Protein AF-A0A2S6SRW5-F1 (afdb_monomer)

Structure (mmCIF, N/CA/C/O backbone):
data_AF-A0A2S6SRW5-F1
#
_entry.id   AF-A0A2S6SRW5-F1
#
loop_
_atom_site.group_PDB
_atom_site.id
_atom_site.type_symbol
_atom_site.label_atom_id
_atom_site.label_alt_id
_atom_site.label_comp_id
_atom_site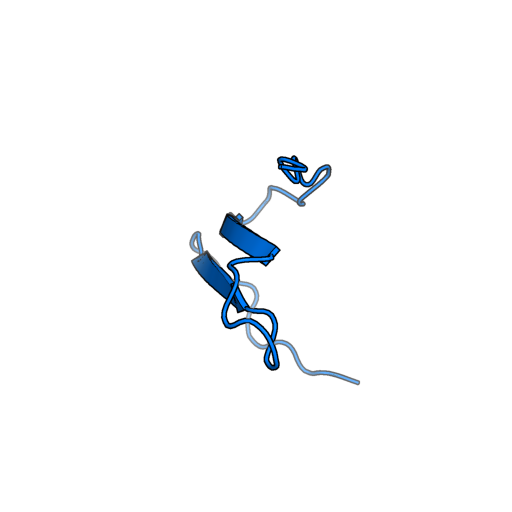.label_asym_id
_atom_site.label_entity_id
_atom_site.label_seq_id
_atom_site.pdbx_PDB_ins_code
_atom_site.Cartn_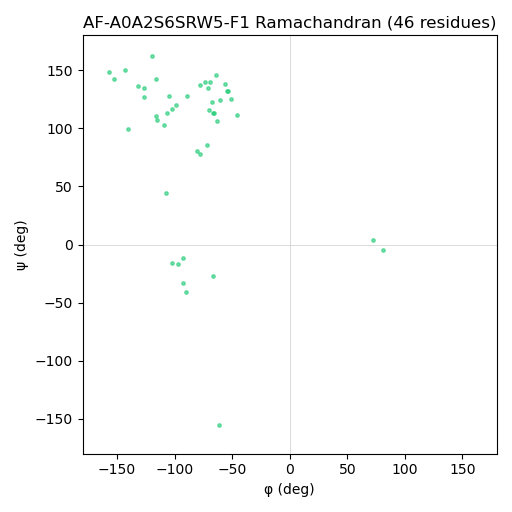x
_atom_site.Car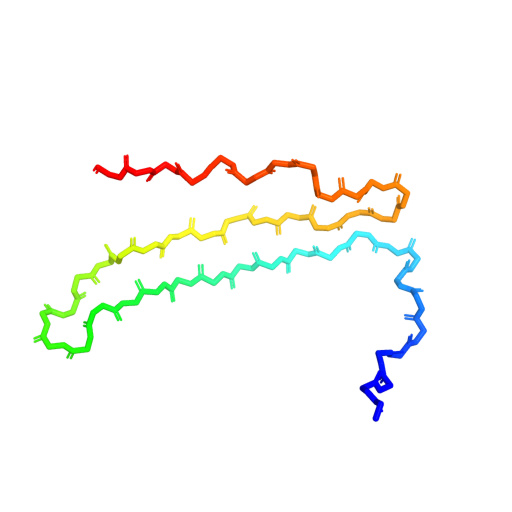tn_y
_atom_site.Cartn_z
_atom_site.occupancy
_atom_site.B_iso_or_equiv
_atom_site.auth_seq_id
_atom_site.auth_comp_id
_atom_site.auth_asym_id
_atom_site.auth_atom_id
_atom_site.pdbx_PDB_model_num
ATOM 1 N N . ILE A 1 1 ? 0.349 -18.998 10.862 1.00 46.47 1 ILE A N 1
ATOM 2 C CA . ILE A 1 1 ? -0.631 -17.910 11.118 1.00 46.47 1 ILE A CA 1
ATOM 3 C C . ILE A 1 1 ? 0.153 -16.632 11.389 1.00 46.47 1 ILE A C 1
ATOM 5 O O . ILE A 1 1 ? 0.928 -16.609 12.340 1.00 46.47 1 ILE A O 1
ATOM 9 N N . LEU A 1 2 ? 0.013 -15.614 10.535 1.00 37.03 2 LEU A N 1
ATOM 10 C CA . LEU A 1 2 ? 0.663 -14.313 10.709 1.00 37.03 2 LEU A CA 1
ATOM 11 C C . LEU A 1 2 ? 0.085 -13.625 11.956 1.00 37.03 2 LEU A C 1
ATOM 13 O O . LEU A 1 2 ? -1.096 -13.283 11.985 1.00 37.03 2 LEU A O 1
ATOM 17 N N . LYS A 1 3 ? 0.901 -13.444 13.001 1.00 49.66 3 LYS A N 1
ATOM 18 C CA . LYS A 1 3 ? 0.520 -12.668 14.188 1.00 49.66 3 LYS A CA 1
ATOM 19 C C . LYS A 1 3 ? 0.692 -11.184 13.876 1.00 49.66 3 LYS A C 1
ATOM 21 O O . LYS A 1 3 ? 1.701 -10.580 14.226 1.00 49.66 3 LYS A O 1
ATOM 26 N N . LEU A 1 4 ? -0.291 -10.606 13.192 1.00 59.34 4 LEU A N 1
ATOM 27 C CA . LEU A 1 4 ? -0.443 -9.154 13.145 1.00 59.34 4 LEU A CA 1
ATOM 28 C C . LEU A 1 4 ? -0.651 -8.701 14.600 1.00 59.34 4 LEU A C 1
ATOM 30 O O . LEU A 1 4 ? -1.486 -9.279 15.290 1.00 59.34 4 LEU A O 1
ATOM 34 N N . GLY A 1 5 ? 0.179 -7.782 15.101 1.00 62.97 5 GLY A N 1
ATOM 35 C CA . GLY A 1 5 ? 0.207 -7.378 16.512 1.00 62.97 5 GLY A CA 1
ATOM 36 C C . GLY A 1 5 ? -1.100 -6.748 17.027 1.00 62.97 5 GLY A C 1
ATOM 37 O O . GLY A 1 5 ? -2.192 -6.976 16.512 1.00 62.97 5 GLY A O 1
ATOM 38 N N . LYS A 1 6 ? -1.015 -5.927 18.084 1.00 62.81 6 LYS A N 1
ATOM 39 C CA . LYS A 1 6 ? -2.195 -5.215 18.613 1.00 62.81 6 LYS A CA 1
ATOM 40 C C . LYS A 1 6 ? -2.886 -4.440 17.484 1.00 62.81 6 LYS A C 1
ATOM 42 O O . LYS A 1 6 ? -2.219 -3.709 16.754 1.00 62.81 6 LYS A O 1
ATOM 47 N N . LYS A 1 7 ? -4.216 -4.579 17.370 1.00 67.62 7 LYS A N 1
ATOM 48 C CA . LYS A 1 7 ? -5.020 -3.793 16.422 1.00 67.62 7 LYS A CA 1
ATOM 49 C C . LYS A 1 7 ? -4.678 -2.307 16.608 1.00 67.62 7 LYS A C 1
ATOM 51 O O . LYS A 1 7 ? -4.765 -1.832 17.747 1.00 67.62 7 LYS A O 1
ATOM 56 N N . PRO A 1 8 ? -4.281 -1.590 15.543 1.00 69.50 8 PRO A N 1
ATOM 57 C CA . PRO A 1 8 ? -3.973 -0.173 15.643 1.00 69.50 8 PRO A CA 1
ATOM 58 C C . PRO A 1 8 ? -5.157 0.579 16.250 1.00 69.50 8 PRO A C 1
ATOM 60 O O . PRO A 1 8 ? -6.298 0.364 15.844 1.00 69.50 8 PRO A O 1
ATOM 63 N N . LYS A 1 9 ? -4.893 1.433 17.243 1.00 77.44 9 LYS A N 1
ATOM 64 C CA . LYS A 1 9 ? -5.896 2.353 17.810 1.00 77.44 9 LYS A CA 1
ATOM 65 C C . LYS A 1 9 ? -5.881 3.723 17.130 1.00 77.44 9 LYS A C 1
ATOM 67 O O . LYS A 1 9 ? -6.797 4.509 17.329 1.00 77.44 9 LYS A O 1
ATOM 72 N N . SER A 1 10 ? -4.858 3.986 16.324 1.00 81.06 10 SER A N 1
ATOM 73 C CA . SER A 1 10 ? -4.671 5.200 15.538 1.00 81.06 10 SER A CA 1
ATOM 74 C C . SER A 1 10 ? -4.609 4.864 14.054 1.00 81.06 10 SER A C 1
ATOM 76 O O . SER A 1 10 ? -4.357 3.718 13.670 1.00 81.06 10 SER A O 1
ATOM 78 N N . SER A 1 11 ? -4.816 5.879 13.223 1.00 83.94 11 SER A N 1
ATOM 79 C CA . SER A 1 11 ? -4.574 5.777 11.791 1.00 83.94 11 SER A CA 1
ATOM 80 C C . SER A 1 11 ? -3.091 5.539 11.495 1.00 83.94 11 SER A C 1
ATOM 82 O O . SER A 1 11 ? -2.220 6.026 12.216 1.00 83.94 11 SER A O 1
ATOM 84 N N . ILE A 1 12 ? -2.811 4.771 10.445 1.00 83.44 12 ILE A N 1
ATOM 85 C CA . ILE A 1 12 ? -1.470 4.441 9.962 1.00 83.44 12 ILE A CA 1
ATOM 86 C C . ILE A 1 12 ? -1.407 4.808 8.485 1.00 83.44 12 ILE A C 1
ATOM 88 O O . ILE A 1 12 ? -2.236 4.358 7.695 1.00 83.44 12 ILE A O 1
ATOM 92 N N . LYS A 1 13 ? -0.409 5.608 8.112 1.00 85.38 13 LYS 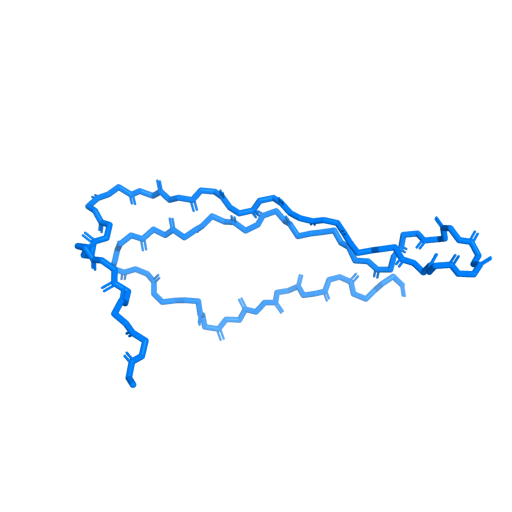A N 1
ATOM 93 C CA . LYS A 1 13 ? -0.138 5.943 6.717 1.00 85.38 13 LYS A CA 1
ATOM 94 C C . LYS A 1 13 ? 0.821 4.918 6.114 1.00 85.38 13 LYS A C 1
ATOM 96 O O . LYS A 1 13 ? 1.885 4.666 6.670 1.00 85.38 13 LYS A O 1
ATOM 101 N N . PHE A 1 14 ? 0.441 4.355 4.977 1.00 80.56 14 PHE A N 1
ATOM 102 C CA . PHE A 1 14 ? 1.257 3.471 4.157 1.00 80.56 14 PHE A CA 1
ATOM 103 C C . PHE A 1 14 ? 1.636 4.227 2.884 1.00 80.56 14 PHE A C 1
ATOM 105 O O . PHE A 1 14 ? 0.809 4.385 1.992 1.00 80.56 14 PHE A O 1
ATOM 112 N N . ASN A 1 15 ? 2.875 4.716 2.824 1.00 84.31 15 ASN A N 1
ATOM 113 C CA . ASN A 1 15 ? 3.454 5.301 1.617 1.00 84.31 15 ASN A CA 1
ATOM 114 C C . ASN A 1 15 ? 4.393 4.279 0.991 1.00 84.31 15 ASN A C 1
ATOM 116 O O . ASN A 1 15 ? 5.384 3.899 1.617 1.00 84.31 15 ASN A O 1
ATOM 120 N N . TRP A 1 16 ? 4.078 3.826 -0.214 1.00 84.56 16 TRP A N 1
ATOM 121 C CA . TRP A 1 16 ? 4.980 2.976 -0.977 1.00 84.56 16 TRP A CA 1
ATOM 122 C C . TRP A 1 16 ? 4.897 3.328 -2.453 1.00 84.56 16 TRP A C 1
ATOM 124 O O . TRP A 1 16 ? 3.865 3.779 -2.940 1.00 84.56 16 TRP A O 1
ATOM 134 N N . LYS A 1 17 ? 6.016 3.120 -3.142 1.00 90.00 17 LYS A N 1
ATOM 135 C CA . LYS A 1 17 ? 6.160 3.335 -4.577 1.00 90.00 17 LYS A CA 1
ATOM 136 C C . LYS A 1 17 ? 6.703 2.063 -5.193 1.00 90.00 17 LYS A C 1
ATOM 138 O O . LYS A 1 17 ? 7.634 1.471 -4.639 1.00 90.00 17 LYS A O 1
ATOM 143 N N . LEU A 1 18 ? 6.116 1.643 -6.303 1.00 88.56 18 LEU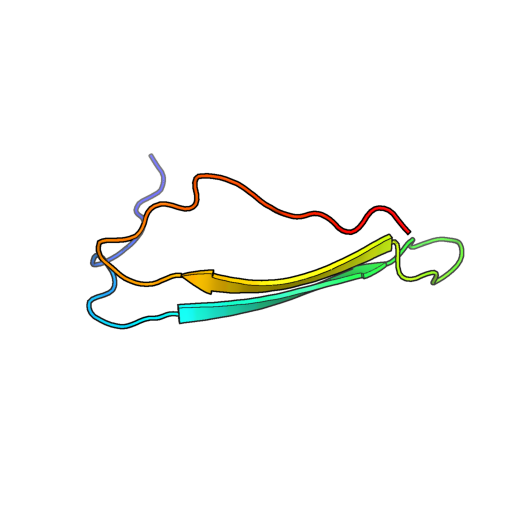 A N 1
ATOM 144 C CA . LEU A 1 18 ? 6.571 0.490 -7.063 1.00 88.56 18 LEU A CA 1
ATOM 145 C C . LEU A 1 18 ? 7.284 0.973 -8.317 1.00 88.56 18 LEU A C 1
ATOM 147 O O . LEU A 1 18 ? 6.730 1.748 -9.092 1.00 88.56 18 LEU A O 1
ATOM 151 N N . TYR A 1 19 ? 8.498 0.478 -8.525 1.00 93.75 19 TYR A N 1
ATOM 152 C CA . TYR A 1 19 ? 9.300 0.796 -9.698 1.00 93.75 19 TYR A CA 1
ATOM 153 C C . TYR A 1 19 ? 9.543 -0.457 -10.530 1.00 93.75 19 TYR A C 1
ATOM 155 O O . TYR A 1 19 ? 9.785 -1.540 -9.988 1.00 93.75 19 TYR A O 1
ATOM 163 N N . ASN A 1 20 ? 9.530 -0.295 -11.850 1.00 94.94 20 ASN A N 1
ATOM 164 C CA . ASN A 1 20 ? 10.028 -1.302 -12.768 1.00 94.94 20 ASN A CA 1
ATOM 165 C C . ASN A 1 20 ? 11.550 -1.408 -12.597 1.00 94.94 20 ASN A C 1
ATOM 167 O O . ASN A 1 20 ? 12.269 -0.427 -12.767 1.00 94.94 20 ASN A O 1
ATOM 171 N N . LEU A 1 21 ? 12.056 -2.599 -12.279 1.00 91.12 21 LEU A N 1
ATOM 172 C CA . LEU A 1 21 ? 13.489 -2.805 -12.037 1.00 91.12 21 LEU A CA 1
ATOM 173 C C . LEU A 1 21 ? 14.358 -2.606 -13.289 1.00 91.12 21 LEU A C 1
ATOM 175 O O . LEU A 1 21 ? 15.534 -2.280 -13.160 1.00 91.12 21 LEU A O 1
ATOM 179 N N . SER A 1 22 ? 13.807 -2.817 -14.485 1.00 94.69 22 SER A N 1
ATOM 180 C CA . SER A 1 22 ? 14.542 -2.744 -15.750 1.00 94.69 22 SER A CA 1
ATOM 181 C C . SER A 1 22 ? 14.535 -1.345 -16.365 1.00 94.69 22 SER A C 1
ATOM 183 O O . SER A 1 22 ? 15.567 -0.915 -16.872 1.00 94.69 22 SER A O 1
ATOM 185 N N . SER A 1 23 ? 13.401 -0.637 -16.329 1.00 95.12 23 SER A N 1
ATOM 186 C CA . SER A 1 23 ? 13.282 0.721 -16.890 1.00 95.12 23 SER A CA 1
ATOM 187 C C . SER A 1 23 ? 13.445 1.835 -15.852 1.00 95.12 23 SER A C 1
ATOM 189 O O . SER A 1 23 ? 13.676 2.983 -16.220 1.00 95.12 23 SER A O 1
ATOM 191 N N . GLY A 1 24 ? 13.325 1.522 -14.557 1.00 94.00 24 GLY A N 1
ATOM 192 C CA . GLY A 1 24 ? 13.277 2.516 -13.480 1.00 94.00 24 GLY A CA 1
ATOM 193 C C . GLY A 1 24 ? 11.964 3.305 -13.425 1.00 94.00 24 GLY A C 1
ATOM 194 O O . GLY A 1 24 ? 11.832 4.217 -12.611 1.00 94.00 24 GLY A O 1
ATOM 195 N N . GLU A 1 25 ? 10.992 2.976 -14.278 1.00 95.94 25 GLU A N 1
ATOM 196 C CA . GLU A 1 25 ? 9.720 3.690 -14.367 1.00 95.94 25 GLU A CA 1
ATOM 197 C C . GLU A 1 25 ? 8.860 3.457 -13.124 1.00 95.94 25 GLU A C 1
ATOM 199 O O . GLU A 1 25 ? 8.774 2.342 -12.601 1.00 95.94 25 GLU A O 1
ATOM 204 N N . LEU A 1 26 ? 8.202 4.522 -12.662 1.00 92.00 26 LEU A N 1
ATOM 205 C CA . LEU A 1 26 ? 7.211 4.449 -11.595 1.00 92.00 26 LEU A CA 1
ATOM 206 C C . LEU A 1 26 ? 5.971 3.730 -12.128 1.00 92.00 26 LEU A C 1
ATOM 208 O O . LEU A 1 26 ? 5.307 4.222 -13.036 1.00 92.00 26 LEU A O 1
ATOM 212 N N . MET A 1 27 ? 5.680 2.567 -11.559 1.00 89.75 27 MET A N 1
ATOM 213 C CA . MET A 1 27 ? 4.526 1.755 -11.933 1.00 89.75 27 MET A CA 1
ATOM 214 C C . MET A 1 27 ? 3.313 2.059 -11.060 1.00 89.75 27 MET A C 1
ATOM 216 O O . MET A 1 27 ? 2.192 1.960 -11.542 1.00 89.75 27 MET A O 1
ATOM 220 N N . ASP A 1 28 ? 3.541 2.402 -9.790 1.00 85.75 28 ASP A N 1
ATOM 221 C CA . ASP A 1 28 ? 2.473 2.684 -8.832 1.00 85.75 28 ASP A CA 1
ATOM 222 C C . ASP A 1 28 ? 2.989 3.576 -7.687 1.00 85.75 28 ASP A C 1
ATOM 224 O O . ASP A 1 28 ? 4.163 3.508 -7.303 1.00 85.75 28 ASP A O 1
ATOM 228 N N . ASP A 1 29 ? 2.110 4.415 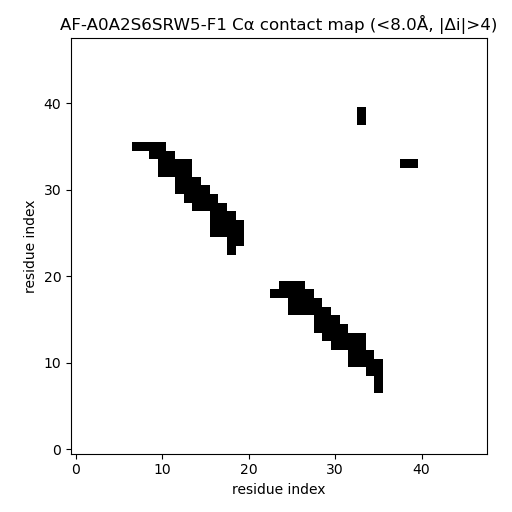-7.146 1.00 89.00 29 ASP A N 1
ATOM 229 C CA . ASP A 1 29 ? 2.367 5.362 -6.060 1.00 89.00 29 ASP A CA 1
ATOM 230 C C . ASP A 1 29 ? 1.163 5.387 -5.112 1.00 89.00 29 ASP A C 1
ATOM 232 O O . ASP A 1 29 ? 0.138 6.029 -5.365 1.00 89.00 29 ASP A O 1
ATOM 236 N N . ASN A 1 30 ? 1.283 4.664 -4.002 1.00 84.00 30 ASN A N 1
ATOM 237 C CA . ASN A 1 30 ? 0.198 4.514 -3.050 1.00 84.00 30 ASN A CA 1
ATOM 238 C C . ASN A 1 30 ? 0.358 5.471 -1.866 1.00 84.00 30 ASN A C 1
ATOM 240 O O . ASN A 1 30 ? 1.273 5.334 -1.048 1.00 84.00 30 ASN A O 1
ATOM 244 N N . ASP A 1 31 ? -0.640 6.340 -1.696 1.00 84.94 31 ASP A N 1
ATOM 245 C CA . ASP A 1 31 ? -0.771 7.264 -0.566 1.00 84.94 31 ASP A CA 1
ATOM 246 C C . ASP A 1 31 ? -1.892 6.850 0.409 1.00 84.94 31 ASP A C 1
ATOM 248 O O . ASP A 1 31 ? -2.727 7.650 0.838 1.00 84.94 31 ASP A O 1
ATOM 252 N N . TYR A 1 32 ? -1.968 5.563 0.752 1.00 82.00 32 TYR A N 1
ATOM 253 C CA . TYR A 1 32 ? -3.070 5.060 1.572 1.00 82.00 32 TYR A CA 1
ATOM 254 C C . TYR A 1 32 ? -2.904 5.379 3.062 1.00 82.00 32 TYR A C 1
ATOM 256 O O . TYR A 1 32 ? -1.849 5.172 3.658 1.00 82.00 32 TYR A O 1
ATOM 264 N N . THR A 1 33 ? -3.994 5.794 3.711 1.00 84.31 33 THR A N 1
ATOM 265 C CA . THR A 1 33 ? -4.075 5.904 5.174 1.00 84.31 33 THR A CA 1
ATOM 266 C C . THR A 1 33 ? -5.120 4.939 5.721 1.00 84.31 33 THR A C 1
ATOM 268 O O . THR A 1 33 ? -6.325 5.143 5.567 1.00 84.31 33 THR A O 1
ATOM 271 N N . PHE A 1 34 ? -4.662 3.905 6.422 1.00 81.69 34 PHE A N 1
ATOM 272 C CA 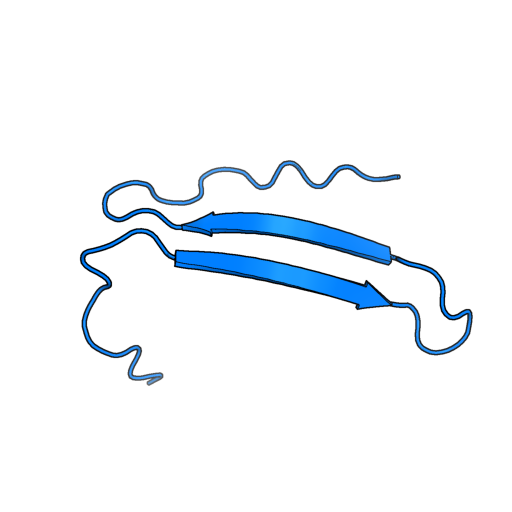. PHE A 1 34 ? -5.521 3.035 7.213 1.00 81.69 34 PHE A CA 1
ATOM 273 C C . PHE A 1 34 ? -6.017 3.780 8.447 1.00 81.69 34 PHE A C 1
ATOM 275 O O . PHE A 1 34 ? -5.231 4.416 9.139 1.00 81.69 34 PHE A O 1
ATOM 282 N N . SER A 1 35 ? -7.304 3.675 8.764 1.00 83.50 35 SER A N 1
ATOM 283 C CA . SER A 1 35 ? -7.873 4.217 10.001 1.00 83.50 35 SER A CA 1
ATOM 284 C C . SER A 1 35 ? -8.745 3.159 10.678 1.00 83.50 35 SER A C 1
ATOM 286 O O . SER A 1 35 ? -9.535 2.510 9.990 1.00 83.50 35 SER A O 1
ATOM 288 N N . PRO A 1 36 ? -8.654 2.971 12.007 1.00 77.38 36 PRO A N 1
ATOM 289 C CA . PRO A 1 36 ? -9.484 2.004 12.718 1.00 77.38 36 PRO A CA 1
ATOM 290 C C . PRO A 1 36 ? -10.978 2.254 12.480 1.00 77.38 36 PRO A C 1
ATOM 292 O O . PRO A 1 36 ? -11.432 3.395 12.473 1.00 77.38 36 PRO A O 1
ATOM 295 N N . GLY A 1 37 ? -11.745 1.182 12.268 1.00 77.50 37 GLY A N 1
ATOM 296 C CA . GLY A 1 37 ? -13.182 1.264 11.973 1.00 77.50 37 GLY A CA 1
ATOM 297 C C . GLY A 1 37 ? -13.524 1.574 10.511 1.00 77.50 37 GLY A C 1
ATOM 298 O O . GLY A 1 37 ? -14.693 1.521 10.146 1.00 77.50 37 GLY A O 1
ATOM 299 N N . LYS A 1 38 ? -12.527 1.833 9.656 1.00 70.62 38 LYS A N 1
ATOM 300 C CA . LYS A 1 38 ? -12.703 1.950 8.206 1.00 70.62 38 LYS A CA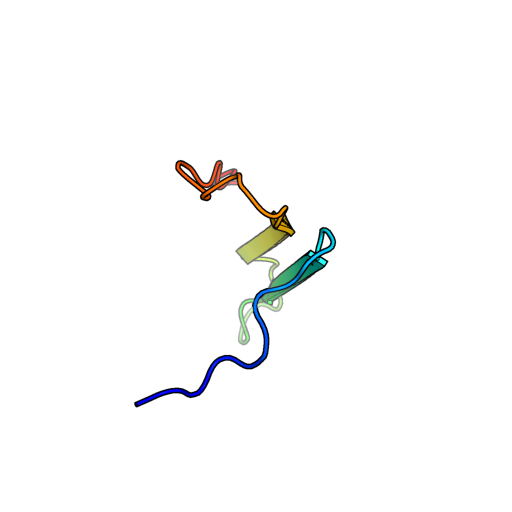 1
ATOM 301 C C . LYS A 1 38 ? -11.943 0.819 7.517 1.00 70.62 38 LYS A C 1
ATOM 303 O O . LYS A 1 38 ? -10.715 0.820 7.484 1.00 70.62 38 LYS A O 1
ATOM 308 N N . ALA A 1 39 ? -12.670 -0.165 6.990 1.00 67.75 39 ALA A N 1
ATOM 309 C CA . ALA A 1 39 ? -12.082 -1.139 6.075 1.00 67.75 39 ALA A CA 1
ATOM 310 C C . ALA A 1 39 ? -11.851 -0.467 4.713 1.00 67.75 39 ALA A C 1
ATOM 312 O O . ALA A 1 39 ? -12.689 0.315 4.264 1.00 67.75 39 ALA A O 1
ATOM 313 N N . MET A 1 40 ? -10.726 -0.759 4.058 1.00 64.62 40 MET A N 1
ATOM 314 C CA . MET A 1 40 ? -10.542 -0.382 2.657 1.00 64.62 40 MET A CA 1
ATOM 315 C C . MET A 1 40 ? -11.536 -1.190 1.817 1.00 64.62 40 MET A C 1
ATOM 317 O O . MET A 1 40 ? -11.433 -2.412 1.756 1.00 64.62 40 MET A O 1
ATOM 321 N N . THR A 1 41 ? -12.516 -0.524 1.212 1.00 65.06 41 THR A N 1
ATOM 322 C CA . THR A 1 41 ? -13.524 -1.163 0.347 1.00 65.06 41 THR A CA 1
ATOM 323 C C . THR A 1 41 ? -13.242 -0.961 -1.138 1.00 65.06 41 THR A C 1
ATOM 325 O O . THR A 1 41 ? -13.795 -1.672 -1.968 1.00 65.06 41 THR A O 1
ATOM 328 N N . SER A 1 42 ? -12.378 -0.006 -1.477 1.00 62.41 42 SER A N 1
ATOM 329 C CA . SER A 1 42 ? -11.892 0.239 -2.831 1.00 62.41 42 SER A CA 1
ATOM 330 C C . SER A 1 42 ? -10.503 0.869 -2.767 1.00 62.41 42 SER A C 1
ATOM 332 O O . SER A 1 42 ? -10.213 1.669 -1.874 1.00 62.41 42 SER A O 1
ATOM 334 N N . LEU A 1 43 ? -9.646 0.477 -3.704 1.00 64.00 43 LEU A N 1
ATOM 335 C CA . LEU A 1 43 ? -8.397 1.154 -4.011 1.00 64.00 43 LEU A CA 1
ATOM 336 C C . LEU A 1 43 ? -8.641 1.865 -5.343 1.00 64.00 43 LEU A C 1
ATOM 338 O O . LEU A 1 43 ? -8.862 1.201 -6.354 1.00 64.00 43 LEU A O 1
ATOM 342 N N . ASN A 1 44 ? -8.660 3.199 -5.343 1.00 59.53 44 ASN A N 1
ATOM 343 C CA . ASN A 1 44 ? -8.612 3.954 -6.593 1.00 59.53 44 ASN A CA 1
ATOM 344 C C . ASN A 1 44 ? -7.165 3.942 -7.074 1.00 59.53 44 ASN A C 1
ATOM 346 O O . ASN A 1 44 ? -6.429 4.908 -6.876 1.00 59.53 44 ASN A O 1
ATOM 350 N N . ASP A 1 45 ? -6.777 2.815 -7.659 1.00 59.25 45 ASP A N 1
ATOM 351 C CA . ASP A 1 45 ? -5.575 2.734 -8.466 1.00 59.25 45 ASP A CA 1
ATOM 352 C C . ASP A 1 45 ? -5.790 3.665 -9.664 1.00 59.25 45 ASP A C 1
ATOM 354 O O . ASP A 1 45 ? -6.639 3.424 -10.533 1.00 59.25 45 ASP A O 1
ATOM 358 N N . LYS A 1 46 ? -5.102 4.811 -9.648 1.00 56.25 46 LYS A N 1
ATOM 359 C CA . LYS A 1 46 ? -5.016 5.656 -10.831 1.00 56.25 46 LYS A CA 1
ATOM 360 C C . LYS A 1 46 ? -4.109 4.907 -11.795 1.00 56.25 46 LYS A C 1
ATOM 362 O O . LYS A 1 46 ? -2.917 5.185 -11.843 1.00 56.25 46 LYS A O 1
ATOM 367 N N . LYS A 1 47 ? -4.699 3.999 -12.577 1.00 53.12 47 LYS A N 1
ATOM 368 C CA . LYS A 1 47 ? -4.099 3.556 -13.834 1.00 53.12 47 LYS A CA 1
ATOM 369 C C . LYS A 1 47 ? -3.633 4.813 -14.568 1.00 53.12 47 LYS A C 1
ATOM 371 O O . LYS A 1 47 ? -4.474 5.644 -14.923 1.00 53.12 47 LYS A O 1
ATOM 376 N N . LEU A 1 48 ? -2.316 4.970 -14.678 1.00 52.12 48 LEU A N 1
ATOM 377 C CA . LEU A 1 48 ? -1.694 5.953 -15.560 1.00 52.12 48 LEU A CA 1
ATOM 378 C C . LEU A 1 48 ? -2.172 5.719 -16.997 1.00 52.12 48 LEU A C 1
ATOM 380 O O . LEU A 1 48 ? -2.293 4.535 -17.394 1.00 52.12 48 LEU A O 1
#

Nearest PDB structures (foldseek):
  3jss-assembly1_A-2  TM=4.042E-01  e=4.634E-01  Mus musculus
  3juz-assembly1_A-2  TM=4.025E-01  e=6.390E-01  Mus musculus
  3jv0-assembly1_A-2  TM=4.025E-01  e=8.811E-01  Mus musculus
  1zk9-assembly1_A-2  TM=4.210E-01  e=1.068E+00  Mus musculus
  1u42-assembly1_A-2  TM=4.777E-01  e=4.117E+00  Mus musculus

Sequence (48 aa):
ILKLGKKPKSSIKFNWKLYNLSSGELMDDNDYTFSPGKAMTSLNDKKL

Foldseek 3Di:
DDCPDDDDQAKDWDWDWDADPPPRDTQFTDGDIGGPPDDCPDDPGPPD

Solvent-accessible surface area (backbone atoms only — not comparable to full-atom values): 3427 Å² total; per-residue (Å²): 131,90,80,74,69,81,79,63,89,54,67,47,76,48,76,53,71,43,61,39,88,86,79,65,44,80,74,45,78,44,83,46,68,49,38,69,96,54,79,88,86,73,80,88,73,77,78,127

Secondary structure (DSSP, 8-state):
-----SPPSS-EEEEEEEE-TTT--EEEEEEEEEBTTB----------

Radius of gyration: 14.23 Å; Cα contacts (8 Å, |Δi|>4): 46; chains: 1; bounding box: 28×25×36 Å

pLDDT: mean 75.85, std 14.91, range [37.03, 95.94]

Mean predicted aligned erro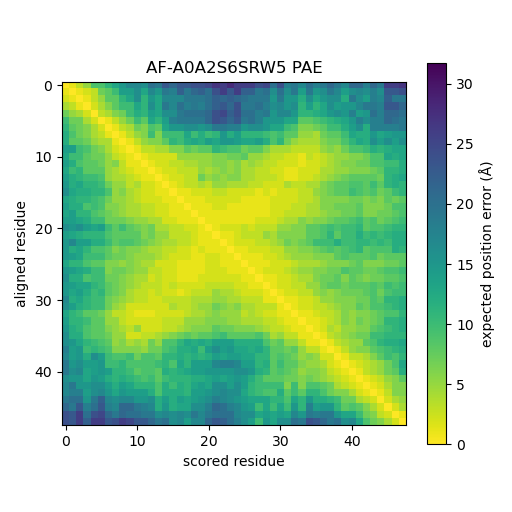r: 8.53 Å